Protein AF-A0A5C9E2X2-F1 (afdb_monomer)

Nearest PDB structures (foldseek):
  4nq0-assembly1_A  TM=4.519E-01  e=3.423E+00  Saccharomyces cerevisiae S288C
  4v8h-assembly1_AT  TM=3.010E-01  e=4.308E+00  Thermus thermophilus HB8

Radius of gyration: 15.79 Å; Cα contacts (8 Å, |Δi|>4): 83; chains: 1; bounding box: 31×48×41 Å

Mean predicted aligned error: 7.75 Å

Structure (mmCIF, N/CA/C/O backbone):
data_AF-A0A5C9E2X2-F1
#
_entry.id   AF-A0A5C9E2X2-F1
#
loop_
_atom_site.group_PDB
_atom_site.id
_atom_site.type_symbol
_atom_site.label_atom_id
_atom_site.label_alt_id
_atom_site.label_comp_id
_atom_site.label_asym_id
_atom_site.label_entity_id
_atom_site.label_seq_id
_atom_site.pdbx_PDB_ins_code
_atom_site.Cartn_x
_atom_site.Cartn_y
_atom_site.Cartn_z
_atom_site.occupancy
_atom_site.B_iso_or_equiv
_atom_site.auth_seq_id
_atom_site.auth_comp_id
_atom_site.auth_asym_id
_atom_site.auth_atom_id
_atom_site.pdbx_PDB_model_num
ATOM 1 N N . MET A 1 1 ? -20.998 34.282 -25.469 1.00 42.50 1 MET A N 1
ATOM 2 C CA . MET A 1 1 ? -19.747 33.497 -25.519 1.00 42.50 1 MET A CA 1
ATOM 3 C C . MET A 1 1 ? -19.651 32.734 -24.209 1.00 42.50 1 MET A C 1
ATOM 5 O O . MET A 1 1 ? -19.387 33.354 -23.191 1.00 42.50 1 MET A O 1
ATOM 9 N N . ASN A 1 2 ? -19.971 31.437 -24.214 1.00 37.94 2 ASN A N 1
ATOM 10 C CA . ASN A 1 2 ? -19.783 30.580 -23.043 1.00 37.94 2 ASN A CA 1
ATOM 11 C C . ASN A 1 2 ? -18.311 30.179 -22.990 1.00 37.94 2 ASN A C 1
ATOM 13 O O . ASN A 1 2 ? -17.856 29.424 -23.844 1.00 37.94 2 ASN A O 1
ATOM 17 N N . MET A 1 3 ? -17.572 30.696 -22.011 1.00 43.47 3 MET A N 1
ATOM 18 C CA . MET A 1 3 ? -16.306 30.091 -21.619 1.00 43.47 3 MET A CA 1
ATOM 19 C C . MET A 1 3 ? -16.656 28.879 -20.760 1.00 43.47 3 MET A C 1
ATOM 21 O O . MET A 1 3 ? -17.039 29.031 -19.601 1.00 43.47 3 MET A O 1
ATOM 25 N N . SER A 1 4 ? -16.594 27.685 -21.351 1.00 44.75 4 SER A N 1
ATOM 26 C CA . SER A 1 4 ? -16.512 26.453 -20.573 1.00 44.75 4 SER A CA 1
ATOM 27 C C . SER A 1 4 ? -15.285 26.573 -19.677 1.00 44.75 4 SER A C 1
ATOM 29 O O . SER A 1 4 ? -14.157 26.621 -20.162 1.00 44.75 4 SER A O 1
ATOM 31 N N . MET A 1 5 ? -15.514 26.677 -18.369 1.00 49.78 5 MET A N 1
ATOM 32 C CA . MET A 1 5 ? -14.510 26.358 -17.363 1.00 49.78 5 MET A CA 1
ATOM 33 C C . MET A 1 5 ? -14.268 24.854 -17.454 1.00 49.78 5 MET A C 1
ATOM 35 O O . MET A 1 5 ? -14.839 24.074 -16.692 1.00 49.78 5 MET A O 1
ATOM 39 N N . ASP A 1 6 ? -13.463 24.443 -18.430 1.00 43.66 6 ASP A N 1
ATOM 40 C CA . ASP A 1 6 ? -12.817 23.146 -18.370 1.00 43.66 6 ASP A CA 1
ATOM 41 C C . ASP A 1 6 ? -11.956 23.164 -17.113 1.00 43.66 6 ASP A C 1
ATOM 43 O O . ASP A 1 6 ? -10.978 23.901 -16.983 1.00 43.66 6 ASP A O 1
ATOM 47 N N . SER A 1 7 ? -12.435 22.413 -16.126 1.00 46.28 7 SER A N 1
ATOM 48 C CA . SER A 1 7 ? -11.731 22.116 -14.899 1.00 46.28 7 SER A CA 1
ATOM 49 C C . SER A 1 7 ? -10.392 21.505 -15.292 1.00 46.28 7 SER A C 1
ATOM 51 O O . SER A 1 7 ? -10.314 20.325 -15.636 1.00 46.28 7 SER A O 1
ATOM 53 N N . ILE A 1 8 ? -9.338 22.321 -15.255 1.00 46.66 8 ILE A N 1
ATOM 54 C CA . ILE A 1 8 ? -7.962 21.848 -15.163 1.00 46.66 8 ILE A CA 1
ATOM 55 C C . ILE A 1 8 ? -7.900 21.142 -13.812 1.00 46.66 8 ILE A C 1
ATOM 57 O O . ILE A 1 8 ? -7.624 21.741 -12.774 1.00 46.66 8 ILE A O 1
ATOM 61 N N . ARG A 1 9 ? -8.308 19.874 -13.802 1.00 48.84 9 ARG A N 1
ATOM 62 C CA . ARG A 1 9 ? -8.085 18.975 -12.684 1.00 48.84 9 ARG A CA 1
ATOM 63 C C . ARG A 1 9 ? -6.576 18.897 -12.557 1.00 48.84 9 ARG A C 1
ATOM 65 O O . ARG A 1 9 ? -5.899 18.449 -13.472 1.00 48.84 9 ARG A O 1
ATOM 72 N N . ASP A 1 10 ? -6.088 19.446 -11.462 1.00 51.78 10 ASP A N 1
ATOM 73 C CA . ASP A 1 10 ? -4.685 19.665 -11.167 1.00 51.78 10 ASP A CA 1
ATOM 74 C C . ASP A 1 10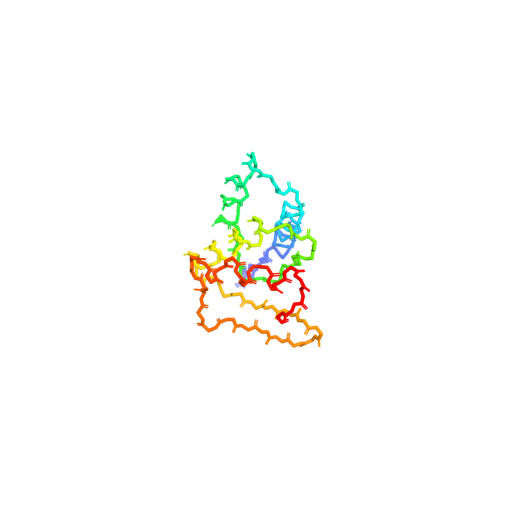 ? -3.938 18.320 -11.081 1.00 51.78 10 ASP A C 1
ATOM 76 O O . ASP A 1 10 ? -3.801 17.730 -10.007 1.00 51.78 10 ASP A O 1
ATOM 80 N N . GLU A 1 11 ? -3.512 17.783 -12.231 1.00 52.50 11 GLU A N 1
ATOM 81 C CA . GLU A 1 11 ? -2.770 16.517 -12.345 1.00 52.50 11 GLU A CA 1
ATOM 82 C C . GLU A 1 11 ? -1.482 16.547 -11.502 1.00 52.50 11 GLU A C 1
ATOM 84 O O . GLU A 1 11 ? -1.052 15.516 -10.979 1.00 52.50 11 GLU A O 1
ATOM 89 N N . SER A 1 12 ? -0.932 17.749 -11.279 1.00 59.81 12 SER A N 1
ATOM 90 C CA . SER A 1 12 ? 0.204 18.019 -10.393 1.00 59.81 12 SER A CA 1
ATOM 91 C C . SER A 1 12 ? -0.063 17.559 -8.955 1.00 59.81 12 SER A C 1
ATOM 93 O O . SER A 1 12 ? 0.718 16.792 -8.390 1.00 59.81 12 SER A O 1
ATOM 95 N N . SER A 1 13 ? -1.211 17.941 -8.383 1.00 66.44 13 SER A N 1
ATOM 96 C CA . SER A 1 13 ? -1.565 17.641 -6.984 1.00 66.44 13 SER A CA 1
ATOM 97 C C . SER A 1 13 ? -1.736 16.140 -6.709 1.00 66.44 13 SER A C 1
ATOM 99 O O . SER A 1 13 ? -1.393 15.636 -5.634 1.00 66.44 13 SER A O 1
ATOM 101 N N . THR A 1 14 ? -2.226 15.395 -7.703 1.00 79.69 14 THR A N 1
ATOM 102 C CA . THR A 1 14 ? -2.417 13.943 -7.596 1.00 79.69 14 THR A CA 1
ATOM 103 C C . THR A 1 14 ? -1.075 13.218 -7.676 1.00 79.69 14 THR A C 1
ATOM 105 O O . THR A 1 14 ? -0.816 12.323 -6.871 1.00 79.69 14 THR A O 1
ATOM 108 N N . GLY A 1 15 ? -0.185 13.637 -8.583 1.00 83.62 15 GLY A N 1
ATOM 109 C CA . GLY A 1 15 ? 1.162 13.073 -8.699 1.00 83.62 15 GLY A CA 1
ATOM 110 C C . GLY A 1 15 ? 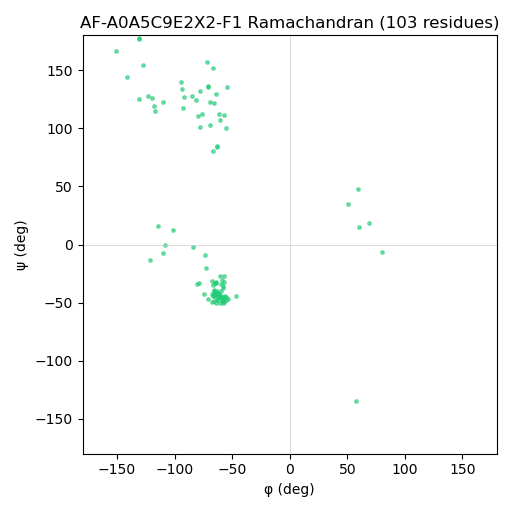2.022 13.298 -7.451 1.00 83.62 15 GLY A C 1
ATOM 111 O O . GLY A 1 15 ? 2.723 12.386 -7.013 1.00 83.62 15 GLY A O 1
ATOM 112 N N . GLU A 1 16 ? 1.944 14.479 -6.835 1.00 89.94 16 GLU A N 1
ATOM 113 C CA . GLU A 1 16 ? 2.629 14.765 -5.565 1.00 89.94 16 GLU A CA 1
ATOM 114 C C . GLU A 1 16 ? 2.089 13.915 -4.412 1.00 89.94 16 GLU A C 1
ATOM 116 O O . GLU A 1 16 ? 2.864 13.373 -3.621 1.00 89.94 16 GLU A O 1
ATOM 121 N N . THR A 1 17 ? 0.768 13.737 -4.356 1.00 91.75 17 THR A N 1
ATOM 122 C CA . THR A 1 17 ? 0.117 12.880 -3.359 1.00 91.75 17 THR A CA 1
ATOM 123 C C . THR A 1 17 ? 0.576 11.427 -3.488 1.00 91.75 17 THR A C 1
ATOM 125 O O . THR A 1 17 ? 0.931 10.813 -2.484 1.00 91.75 17 THR A O 1
ATOM 128 N N . ILE A 1 18 ? 0.638 10.885 -4.709 1.00 91.62 18 ILE A N 1
ATOM 129 C CA . ILE A 1 18 ? 1.116 9.515 -4.963 1.00 91.62 18 ILE A CA 1
ATOM 130 C C . IL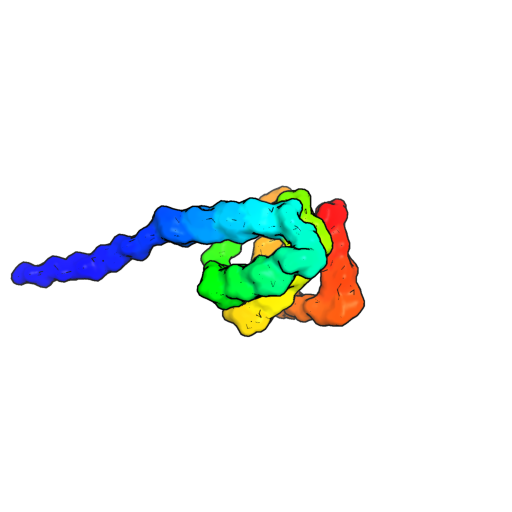E A 1 18 ? 2.567 9.360 -4.501 1.00 91.62 18 ILE A C 1
ATOM 132 O O . ILE A 1 18 ? 2.857 8.473 -3.702 1.00 91.62 18 ILE A O 1
ATOM 136 N N . LYS A 1 19 ? 3.461 10.274 -4.904 1.00 92.56 19 LYS A N 1
ATOM 137 C CA . LYS A 1 19 ? 4.871 10.258 -4.473 1.00 92.56 19 LYS A CA 1
ATOM 138 C C . LYS A 1 19 ? 5.016 10.331 -2.954 1.00 92.56 19 LYS A C 1
ATOM 140 O O . LYS A 1 19 ? 5.919 9.723 -2.379 1.00 92.56 19 LYS A O 1
ATOM 145 N N . MET A 1 20 ? 4.138 11.079 -2.287 1.00 94.00 20 MET A N 1
ATOM 146 C CA . MET A 1 20 ? 4.113 11.147 -0.830 1.00 94.00 20 MET A CA 1
ATOM 147 C C . MET A 1 20 ? 3.708 9.806 -0.213 1.00 94.00 20 MET A C 1
ATOM 149 O O . MET A 1 20 ? 4.381 9.354 0.711 1.00 94.00 20 MET A O 1
ATOM 153 N N . ILE A 1 21 ? 2.674 9.146 -0.745 1.00 94.62 21 ILE A N 1
ATOM 154 C CA . ILE A 1 21 ? 2.262 7.801 -0.315 1.00 94.62 21 ILE A CA 1
ATOM 155 C C . ILE A 1 21 ? 3.419 6.806 -0.487 1.00 94.62 21 ILE A C 1
ATOM 157 O O . ILE A 1 21 ? 3.766 6.116 0.471 1.00 94.62 21 ILE A O 1
ATOM 161 N N . GLU A 1 22 ? 4.047 6.778 -1.666 1.00 95.06 22 GLU A N 1
ATOM 162 C CA . GLU A 1 22 ? 5.216 5.942 -1.996 1.00 95.06 22 GLU A CA 1
ATOM 163 C C . GLU A 1 22 ? 6.359 6.132 -1.003 1.00 95.06 22 GLU A C 1
ATOM 165 O O . GLU A 1 22 ? 6.921 5.160 -0.493 1.00 95.06 22 GLU A O 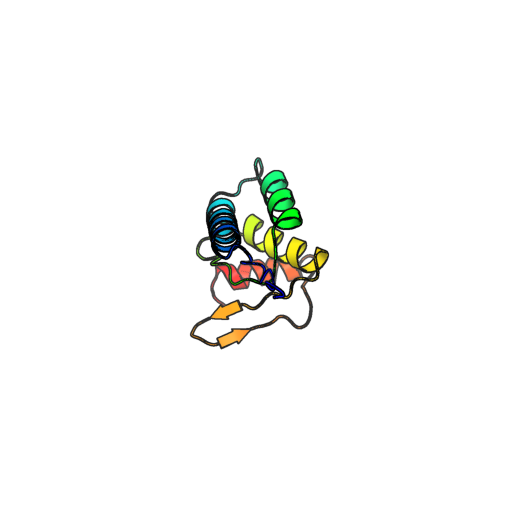1
ATOM 170 N N . ARG A 1 23 ? 6.678 7.389 -0.685 1.00 95.06 23 ARG A N 1
ATOM 171 C CA . ARG A 1 23 ? 7.736 7.733 0.265 1.00 95.06 23 ARG A CA 1
ATOM 172 C C . ARG A 1 23 ? 7.387 7.322 1.691 1.00 95.06 23 ARG A C 1
ATOM 174 O O . ARG A 1 23 ? 8.217 6.703 2.348 1.00 95.06 23 ARG A O 1
ATOM 181 N N . MET A 1 24 ? 6.190 7.669 2.169 1.00 95.19 24 MET A N 1
ATOM 182 C CA . MET A 1 24 ? 5.754 7.339 3.530 1.00 95.19 24 MET A CA 1
ATOM 183 C C . MET A 1 24 ? 5.741 5.830 3.746 1.00 95.19 24 MET A C 1
ATOM 185 O O . MET A 1 24 ? 6.247 5.359 4.761 1.00 95.19 24 MET A O 1
ATOM 189 N N . GLY A 1 25 ? 5.222 5.076 2.772 1.00 95.31 25 GLY A N 1
ATOM 190 C CA . GLY A 1 25 ? 5.120 3.625 2.851 1.00 95.31 25 GLY A CA 1
ATOM 191 C C . GLY A 1 25 ? 6.465 2.933 3.076 1.00 95.31 25 GLY A C 1
ATOM 192 O O . GLY A 1 25 ? 6.508 1.953 3.812 1.00 95.31 25 GLY A O 1
ATOM 193 N N . ARG A 1 26 ? 7.580 3.470 2.562 1.00 95.00 26 ARG A N 1
ATOM 194 C CA . ARG A 1 26 ? 8.934 2.912 2.772 1.00 95.00 26 ARG A CA 1
ATOM 195 C C . ARG A 1 26 ? 9.483 3.117 4.189 1.00 95.00 26 ARG A C 1
ATOM 197 O O . ARG A 1 26 ? 10.401 2.410 4.587 1.00 95.00 26 ARG A O 1
ATOM 204 N N . THR A 1 27 ? 8.951 4.069 4.955 1.00 93.19 27 THR A N 1
ATOM 205 C CA . THR A 1 27 ? 9.506 4.482 6.260 1.00 93.19 27 THR A CA 1
ATOM 206 C C . THR A 1 27 ? 8.591 4.166 7.444 1.00 93.19 27 THR A C 1
ATOM 208 O O . THR A 1 27 ? 8.740 4.753 8.519 1.00 93.19 27 THR A O 1
ATOM 211 N N . ILE A 1 28 ? 7.598 3.292 7.260 1.00 93.44 28 ILE A N 1
ATOM 212 C CA . ILE A 1 28 ? 6.618 3.003 8.311 1.00 93.44 28 ILE A CA 1
ATOM 213 C C . ILE A 1 28 ? 7.228 2.195 9.453 1.00 93.44 28 ILE A C 1
ATOM 215 O O . ILE A 1 28 ? 7.930 1.204 9.253 1.00 93.44 28 ILE A O 1
ATOM 219 N N . SER A 1 29 ? 6.883 2.616 10.664 1.00 89.00 29 SER A N 1
ATOM 220 C CA . SER A 1 29 ? 7.164 1.980 11.944 1.00 89.00 29 SER A CA 1
ATOM 221 C C . SER A 1 29 ? 5.874 1.905 12.772 1.00 89.00 29 SER A C 1
ATOM 223 O O . SER A 1 29 ? 4.821 2.396 12.366 1.00 89.00 29 SER A O 1
ATOM 225 N N . ALA A 1 30 ? 5.937 1.306 13.963 1.00 87.69 30 ALA A N 1
ATOM 226 C CA . ALA A 1 30 ? 4.788 1.271 14.870 1.00 87.69 30 ALA A CA 1
ATOM 227 C C . ALA A 1 30 ? 4.311 2.674 15.305 1.00 87.69 30 ALA A C 1
ATOM 229 O O . ALA A 1 30 ? 3.135 2.850 15.609 1.00 87.69 30 ALA A O 1
ATOM 230 N N . GLU A 1 31 ? 5.204 3.667 15.317 1.00 90.62 31 GLU A N 1
ATOM 231 C CA . GLU A 1 31 ? 4.930 5.019 15.822 1.00 90.62 31 GLU A CA 1
ATOM 232 C C . GLU A 1 31 ? 4.156 5.882 14.818 1.00 90.62 31 GLU A C 1
ATOM 234 O O . GLU A 1 31 ? 3.336 6.702 15.220 1.00 90.62 31 GLU A O 1
ATOM 239 N N . ASN A 1 32 ? 4.379 5.685 13.513 1.00 92.06 32 ASN A N 1
ATOM 240 C CA . ASN A 1 32 ? 3.781 6.504 12.449 1.00 92.06 32 ASN A CA 1
ATOM 241 C C . ASN A 1 32 ? 2.694 5.771 11.636 1.00 92.06 32 ASN A C 1
ATO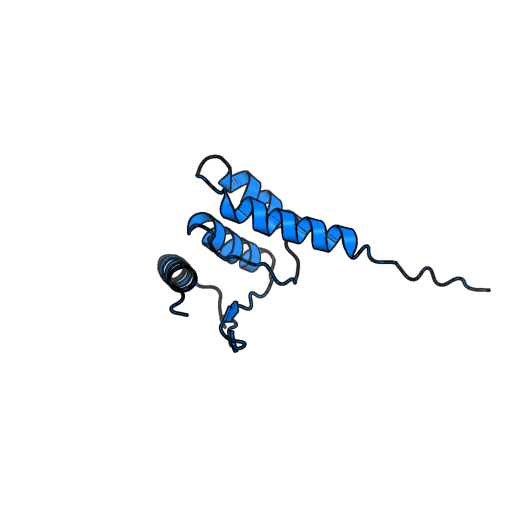M 243 O O . ASN A 1 32 ? 2.079 6.363 10.746 1.00 92.06 32 ASN A O 1
ATOM 247 N N . LEU A 1 33 ? 2.415 4.502 11.957 1.00 92.31 33 LEU A N 1
ATOM 248 C CA . LEU A 1 33 ? 1.435 3.674 11.251 1.00 92.31 33 LEU A CA 1
ATOM 249 C C . LEU A 1 33 ? 0.046 4.331 11.192 1.00 92.31 33 LEU A C 1
ATOM 251 O O . LEU A 1 33 ? -0.571 4.383 10.131 1.00 92.31 33 LEU A O 1
ATOM 255 N N . GLY A 1 34 ? -0.431 4.878 12.314 1.00 94.38 34 GLY A N 1
ATOM 256 C CA . GLY A 1 34 ? -1.751 5.513 12.383 1.00 94.38 34 GLY A CA 1
ATOM 257 C C . GLY A 1 34 ? -1.861 6.793 11.545 1.00 94.38 34 GLY A C 1
ATOM 258 O O . GLY A 1 34 ? -2.909 7.060 10.949 1.00 94.38 34 GLY A O 1
ATOM 259 N N . GLU A 1 35 ? -0.778 7.570 11.447 1.00 94.56 35 GLU A N 1
ATOM 260 C CA . GLU A 1 35 ? -0.723 8.747 10.572 1.00 94.56 35 GLU A CA 1
ATOM 261 C C . GLU A 1 35 ? -0.769 8.336 9.103 1.00 94.56 35 GLU A C 1
ATOM 263 O O . GLU A 1 35 ? -1.514 8.923 8.317 1.00 94.56 35 GLU A O 1
ATOM 268 N N . PHE A 1 36 ? -0.033 7.286 8.743 1.00 95.56 36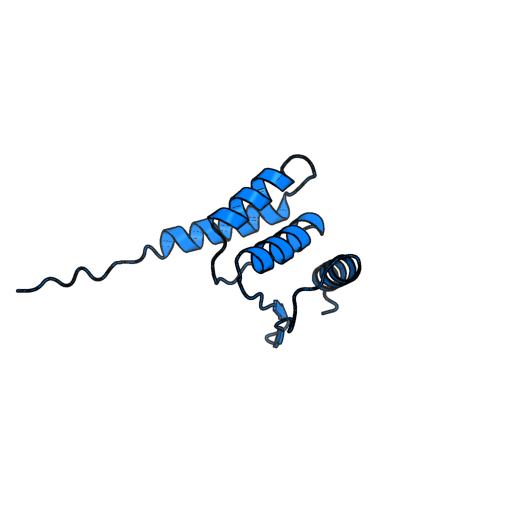 PHE A N 1
ATOM 269 C CA . PHE A 1 36 ? -0.037 6.742 7.393 1.00 95.56 36 PHE A CA 1
ATOM 270 C C . PHE A 1 36 ? -1.407 6.194 6.984 1.00 95.56 36 PHE A C 1
ATOM 272 O O . PHE A 1 36 ? -1.912 6.553 5.921 1.00 95.56 36 PHE A O 1
ATOM 279 N N . GLU A 1 37 ? -2.062 5.400 7.833 1.00 96.19 37 GLU A N 1
ATOM 280 C CA . GLU A 1 37 ? -3.425 4.913 7.578 1.00 96.19 37 GLU A CA 1
ATOM 281 C C . GLU A 1 37 ? -4.427 6.066 7.419 1.00 96.19 37 GLU A C 1
ATOM 283 O O . GLU A 1 37 ? -5.293 6.036 6.537 1.00 96.19 37 GLU A O 1
ATOM 288 N N . SER A 1 38 ? -4.294 7.111 8.241 1.00 95.56 38 SER A N 1
ATOM 289 C CA . SER A 1 38 ? -5.122 8.318 8.150 1.00 95.56 38 SER A CA 1
ATOM 290 C C . SER A 1 38 ? -4.874 9.079 6.849 1.00 95.56 38 SER A C 1
ATOM 292 O O . SER A 1 38 ? -5.822 9.579 6.237 1.00 95.56 38 SER A O 1
ATOM 294 N N . PHE A 1 39 ? -3.617 9.159 6.410 1.00 95.38 39 PHE A N 1
ATOM 295 C CA . PHE A 1 39 ? -3.233 9.794 5.155 1.00 95.38 39 PHE A CA 1
ATOM 296 C C . PHE A 1 39 ? -3.792 9.024 3.955 1.00 95.38 39 PHE A C 1
ATOM 298 O O . PHE A 1 39 ? -4.477 9.612 3.118 1.00 95.38 39 PHE A O 1
ATOM 305 N N . LEU A 1 40 ? -3.609 7.700 3.920 1.00 94.56 40 LEU A N 1
ATOM 306 C CA . LEU A 1 40 ? -4.210 6.832 2.907 1.00 94.56 40 LEU A CA 1
ATOM 307 C C . LEU A 1 40 ? -5.731 7.010 2.864 1.00 94.56 40 LEU A C 1
ATOM 309 O O . LEU A 1 40 ? -6.289 7.234 1.801 1.00 94.56 40 LEU A O 1
ATOM 313 N N . THR A 1 41 ? -6.416 6.986 4.007 1.00 94.06 41 THR A N 1
ATOM 314 C CA . THR A 1 41 ? -7.887 7.094 4.045 1.00 94.06 41 THR A CA 1
ATOM 315 C C . THR A 1 41 ? -8.396 8.403 3.429 1.00 94.06 41 THR A C 1
ATOM 317 O O . THR A 1 41 ? -9.458 8.423 2.810 1.00 94.06 41 THR A O 1
ATOM 320 N N . LYS A 1 42 ? -7.645 9.499 3.583 1.00 93.50 42 LYS A N 1
ATOM 321 C CA . LYS A 1 42 ? -8.007 10.822 3.051 1.00 93.50 42 LYS A CA 1
ATOM 322 C C . LYS A 1 42 ? -7.682 10.990 1.569 1.00 93.50 42 LYS A C 1
ATOM 324 O O . LYS A 1 42 ? -8.385 11.726 0.881 1.00 93.50 42 LYS A O 1
ATOM 329 N N . HIS A 1 43 ? -6.604 10.364 1.105 1.00 91.69 43 HIS A N 1
ATOM 330 C CA . HIS A 1 43 ? -5.973 10.715 -0.168 1.00 91.69 43 HIS A CA 1
ATOM 331 C C . HIS A 1 43 ? -5.905 9.569 -1.180 1.00 91.69 43 HIS A C 1
ATOM 333 O O . HIS A 1 43 ? -5.632 9.808 -2.358 1.00 91.69 43 HIS A O 1
ATOM 339 N N . LEU A 1 44 ? -6.154 8.330 -0.755 1.00 89.25 44 LEU A N 1
ATOM 340 C CA . LEU A 1 44 ? -6.102 7.177 -1.636 1.00 89.25 44 LEU A CA 1
ATOM 341 C C . LEU A 1 44 ? -7.213 7.268 -2.683 1.00 89.25 44 LEU A C 1
ATOM 343 O O . LEU A 1 44 ? -8.404 7.317 -2.380 1.00 89.25 44 LEU A O 1
ATOM 347 N N . SER A 1 45 ? -6.793 7.257 -3.938 1.00 84.56 45 SER A N 1
ATOM 348 C CA . SER A 1 45 ? -7.655 7.285 -5.111 1.00 84.56 45 SER A CA 1
ATOM 349 C C . SER A 1 45 ? -7.223 6.188 -6.086 1.00 84.56 45 SER A C 1
ATOM 351 O O . SER A 1 45 ? -6.259 5.464 -5.836 1.00 84.56 45 SER A O 1
ATOM 353 N N . THR A 1 46 ? -7.949 6.016 -7.193 1.00 82.25 46 THR A N 1
ATOM 354 C CA . THR A 1 46 ? -7.557 5.037 -8.221 1.00 82.25 46 THR A CA 1
ATOM 355 C C . THR A 1 46 ? -6.281 5.513 -8.917 1.00 82.25 46 THR A C 1
ATOM 357 O O . THR A 1 46 ? -6.332 6.407 -9.757 1.00 82.25 46 THR A O 1
ATOM 360 N N . CYS A 1 47 ? -5.143 4.922 -8.554 1.00 84.81 47 CYS A N 1
ATOM 361 C CA . CYS A 1 47 ? -3.817 5.252 -9.074 1.00 84.81 47 CYS A CA 1
ATOM 362 C C . CYS A 1 47 ? -2.888 4.027 -9.046 1.00 84.81 47 CYS A C 1
ATOM 364 O O . CYS A 1 47 ? -3.201 3.012 -8.420 1.00 84.81 47 CYS A O 1
ATOM 366 N N . THR A 1 48 ? -1.753 4.126 -9.739 1.00 86.31 48 THR A N 1
ATOM 367 C CA . THR A 1 48 ? -0.645 3.169 -9.607 1.00 86.31 48 THR A CA 1
ATOM 368 C C . THR A 1 48 ? 0.299 3.698 -8.535 1.00 86.31 48 THR A C 1
ATOM 370 O O . THR A 1 48 ? 0.709 4.852 -8.622 1.00 86.31 48 THR A O 1
ATOM 373 N N . ILE A 1 49 ? 0.616 2.869 -7.543 1.00 89.81 49 ILE A N 1
ATOM 374 C CA . ILE A 1 49 ? 1.546 3.184 -6.453 1.00 89.81 49 ILE A CA 1
ATOM 375 C C . ILE A 1 49 ? 2.677 2.166 -6.526 1.00 89.81 49 ILE A C 1
ATOM 377 O O . ILE A 1 49 ? 2.410 0.960 -6.518 1.00 89.81 49 ILE A O 1
ATOM 381 N N . ASP A 1 50 ? 3.919 2.634 -6.583 1.00 89.81 50 ASP A N 1
ATOM 382 C CA . ASP A 1 50 ? 5.081 1.768 -6.417 1.00 89.81 50 ASP A CA 1
ATOM 383 C C . ASP A 1 50 ? 5.274 1.404 -4.937 1.00 89.81 50 ASP A C 1
ATOM 385 O O . ASP A 1 50 ? 5.609 2.241 -4.094 1.00 89.81 50 ASP A O 1
ATOM 389 N N . ILE A 1 51 ? 5.062 0.126 -4.631 1.00 91.00 51 ILE A N 1
ATOM 390 C CA . ILE A 1 51 ? 5.228 -0.444 -3.289 1.00 91.00 51 ILE A CA 1
ATOM 391 C C . ILE A 1 51 ? 6.548 -1.208 -3.127 1.00 91.00 51 ILE A C 1
ATOM 393 O O . ILE A 1 51 ? 6.712 -1.949 -2.158 1.00 91.00 51 ILE A O 1
ATOM 397 N N . SER A 1 52 ? 7.483 -1.065 -4.069 1.00 87.94 52 SER A N 1
ATOM 398 C CA . SER A 1 52 ? 8.804 -1.690 -3.972 1.00 87.94 52 SER A CA 1
ATOM 399 C C . SER A 1 52 ? 9.481 -1.298 -2.658 1.00 87.94 52 SER A C 1
ATOM 401 O O . SER A 1 52 ? 9.438 -0.137 -2.243 1.00 87.94 52 SER A O 1
ATOM 403 N N 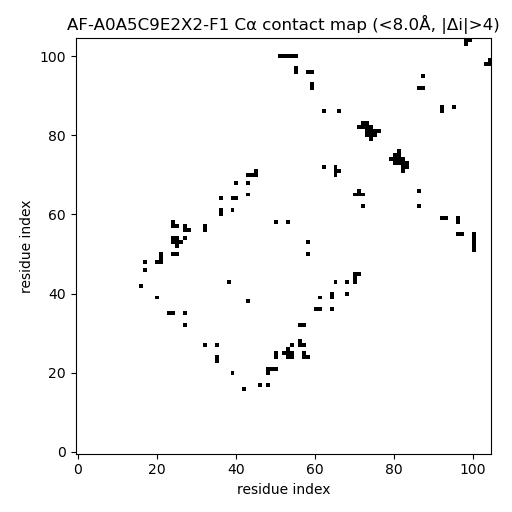. ASP A 1 53 ? 10.088 -2.277 -1.990 1.00 90.31 53 ASP A N 1
ATOM 404 C CA . ASP A 1 53 ? 10.770 -2.123 -0.695 1.00 90.31 53 ASP A CA 1
ATOM 405 C C . ASP A 1 53 ? 9.878 -1.630 0.457 1.00 90.31 53 ASP A C 1
ATOM 407 O O . ASP A 1 53 ? 10.378 -1.191 1.496 1.00 90.31 53 ASP A O 1
ATOM 411 N N . TRP A 1 54 ? 8.552 -1.678 0.310 1.00 93.94 54 TRP A N 1
ATOM 412 C CA . TRP A 1 54 ? 7.664 -1.395 1.428 1.00 93.94 54 TRP A CA 1
ATOM 413 C C . TRP A 1 54 ? 7.714 -2.534 2.457 1.00 93.94 54 TRP A C 1
ATOM 415 O O . TRP A 1 54 ? 7.609 -3.707 2.092 1.00 93.94 54 TRP A O 1
ATOM 425 N N . PRO A 1 55 ? 7.798 -2.222 3.761 1.00 93.69 55 PRO A N 1
ATOM 426 C CA . PRO A 1 55 ? 7.696 -3.228 4.800 1.00 93.69 55 PRO A CA 1
ATOM 427 C C . PRO A 1 55 ? 6.252 -3.749 4.916 1.00 93.69 55 PRO A C 1
ATOM 429 O O . PRO A 1 55 ? 5.278 -3.064 4.585 1.00 93.69 55 PRO A O 1
ATOM 432 N N . SER A 1 56 ? 6.110 -4.962 5.459 1.00 92.81 56 SER A N 1
ATOM 433 C CA . SER A 1 56 ? 4.821 -5.655 5.649 1.00 92.81 56 SER A CA 1
ATOM 434 C C . SER A 1 56 ? 3.708 -4.794 6.270 1.00 92.81 56 SER A C 1
ATOM 436 O O . SER A 1 56 ? 2.605 -4.773 5.711 1.00 92.81 56 SER A O 1
ATOM 438 N N . PRO A 1 57 ? 3.953 -3.993 7.330 1.00 94.19 57 PRO A N 1
ATOM 439 C CA . PRO A 1 57 ? 2.925 -3.117 7.895 1.00 94.19 57 PRO A CA 1
ATOM 440 C C . PRO A 1 57 ? 2.339 -2.108 6.894 1.00 94.19 57 PRO A C 1
ATOM 442 O O . PRO A 1 57 ? 1.129 -1.869 6.903 1.00 94.19 57 PRO A O 1
ATOM 445 N N . SER A 1 58 ? 3.158 -1.551 5.999 1.00 94.88 58 SER A N 1
ATOM 446 C CA . SER A 1 58 ? 2.720 -0.569 4.999 1.00 94.88 58 SER A CA 1
ATOM 447 C C . SER A 1 58 ? 1.854 -1.207 3.927 1.00 94.88 58 SER A C 1
ATOM 449 O O . SER A 1 58 ? 0.775 -0.701 3.616 1.00 94.88 58 SER A O 1
ATOM 451 N N . VAL A 1 59 ? 2.301 -2.348 3.390 1.00 93.62 59 VAL A N 1
ATOM 452 C CA . VAL A 1 59 ? 1.553 -3.102 2.374 1.00 93.62 59 VAL A CA 1
ATOM 453 C C . VAL A 1 59 ? 0.210 -3.538 2.955 1.00 93.62 59 VAL A C 1
ATOM 455 O O . VAL A 1 59 ? -0.835 -3.319 2.344 1.00 93.62 59 VAL A O 1
ATOM 458 N N . LYS A 1 60 ? 0.205 -4.061 4.185 1.00 93.12 60 LYS A N 1
ATOM 459 C CA . LYS A 1 60 ? -1.020 -4.443 4.896 1.00 93.12 60 LYS A CA 1
ATOM 460 C C . LYS A 1 60 ? -1.984 -3.266 5.064 1.00 93.12 60 LYS A C 1
ATOM 462 O O . LYS A 1 60 ? -3.175 -3.416 4.786 1.00 93.12 60 LYS A O 1
ATOM 467 N N . SER A 1 61 ? -1.479 -2.100 5.465 1.00 94.12 61 SER A N 1
ATOM 468 C CA . SER A 1 61 ? -2.276 -0.875 5.619 1.00 94.12 61 SER A CA 1
ATOM 469 C C . SER A 1 61 ? -2.900 -0.434 4.299 1.00 94.12 61 SER A C 1
ATOM 471 O O . SER A 1 61 ? -4.101 -0.166 4.243 1.00 94.12 61 SER A O 1
ATOM 473 N N . LEU A 1 62 ? -2.122 -0.437 3.212 1.00 92.81 62 LEU A N 1
ATOM 474 C CA . LEU A 1 62 ? -2.613 -0.108 1.876 1.00 92.81 62 LEU A CA 1
ATOM 475 C C . LEU A 1 62 ? -3.740 -1.046 1.441 1.00 92.81 62 LEU A C 1
ATOM 477 O O . LEU A 1 62 ? -4.786 -0.566 1.003 1.00 92.81 62 LEU A O 1
ATOM 481 N N .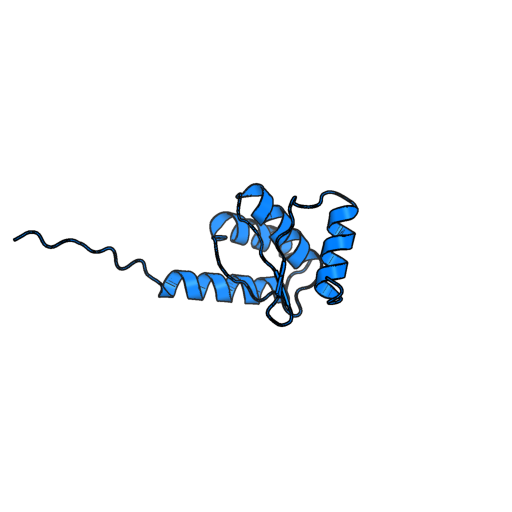 LEU A 1 63 ? -3.566 -2.363 1.594 1.00 90.75 63 LEU A N 1
ATOM 482 C CA . LEU A 1 63 ? -4.595 -3.350 1.253 1.00 90.75 63 LEU A CA 1
ATOM 483 C C . LEU A 1 63 ? -5.886 -3.105 2.051 1.00 90.75 63 LEU A C 1
ATOM 485 O O . LEU A 1 63 ? -6.976 -3.032 1.479 1.00 90.75 63 LEU A O 1
ATOM 489 N N . LEU A 1 64 ? -5.770 -2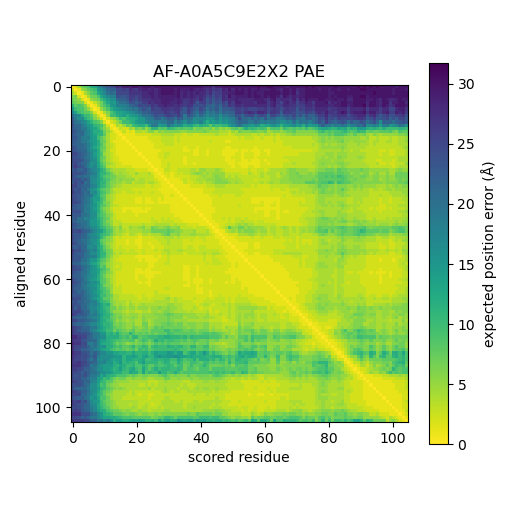.930 3.370 1.00 90.69 64 LEU A N 1
ATOM 490 C CA . LEU A 1 64 ? -6.915 -2.713 4.256 1.00 90.69 64 LEU A CA 1
ATOM 491 C C . LEU A 1 64 ? -7.660 -1.415 3.941 1.00 90.69 64 LEU A C 1
ATOM 493 O O . LEU A 1 64 ? -8.890 -1.427 3.850 1.00 90.69 64 LEU A O 1
ATOM 497 N N . VAL A 1 65 ? -6.940 -0.303 3.780 1.00 91.56 65 VAL A N 1
ATOM 498 C CA . VAL A 1 65 ? -7.543 1.000 3.472 1.00 91.56 65 VAL A CA 1
ATOM 499 C C . VAL A 1 65 ? -8.181 0.978 2.089 1.00 91.56 65 VAL A C 1
ATOM 501 O O . VAL A 1 65 ? -9.322 1.408 1.956 1.00 91.56 65 VAL A O 1
ATOM 504 N N . SER A 1 66 ? -7.526 0.386 1.087 1.00 89.44 66 SER A N 1
ATOM 505 C CA . SER A 1 66 ? -8.115 0.237 -0.250 1.00 89.44 66 SER A CA 1
ATOM 506 C C . SER A 1 66 ? -9.449 -0.503 -0.194 1.00 89.44 66 SER A C 1
ATOM 508 O O . SER A 1 66 ? -10.434 -0.050 -0.772 1.00 89.44 66 SER A O 1
ATOM 510 N N . GLY A 1 67 ? -9.523 -1.590 0.582 1.00 86.94 67 GLY A N 1
ATOM 511 C CA . GLY A 1 67 ? -10.768 -2.323 0.794 1.00 86.94 67 GLY A CA 1
ATOM 512 C C . GLY A 1 67 ? -11.864 -1.515 1.479 1.00 86.94 67 GLY A C 1
ATOM 513 O O . GLY A 1 67 ? -13.016 -1.575 1.055 1.00 86.94 67 GLY A O 1
ATOM 514 N N . LYS A 1 68 ? -11.515 -0.732 2.506 1.00 87.56 68 LYS A N 1
ATOM 515 C CA . LYS A 1 68 ? -12.458 0.156 3.210 1.00 87.56 68 LYS A CA 1
ATOM 516 C C . LYS A 1 68 ? -12.973 1.280 2.307 1.00 87.56 68 LYS A C 1
ATOM 518 O O . LYS A 1 68 ? -14.154 1.605 2.360 1.00 87.56 68 LYS A O 1
ATOM 523 N N . CYS A 1 69 ? -12.102 1.844 1.474 1.00 85.50 69 CYS A N 1
ATOM 524 C CA . CYS A 1 69 ? -12.414 2.944 0.562 1.00 85.50 69 CYS A CA 1
ATOM 525 C C . CYS A 1 69 ? -13.036 2.477 -0.768 1.00 85.50 69 CYS A C 1
ATOM 527 O O . CYS A 1 69 ? -13.360 3.310 -1.610 1.00 85.50 69 CYS A O 1
ATOM 529 N N . GLY A 1 70 ? -13.189 1.166 -0.991 1.00 84.25 70 GLY A N 1
ATOM 530 C CA . GLY A 1 70 ? -13.697 0.618 -2.255 1.00 84.25 70 GLY A CA 1
ATOM 531 C C . GLY A 1 70 ? -12.740 0.794 -3.441 1.00 84.25 70 GLY A C 1
ATOM 532 O O . GLY A 1 70 ? -13.159 0.693 -4.595 1.00 84.25 70 GLY A O 1
ATOM 533 N N . VAL A 1 71 ? -11.458 1.050 -3.175 1.00 86.12 71 VAL A N 1
ATOM 534 C CA . VAL A 1 71 ? -10.412 1.182 -4.191 1.00 86.12 71 VAL A CA 1
ATOM 535 C C . VAL A 1 71 ? -9.950 -0.212 -4.600 1.00 86.12 71 VAL A C 1
ATOM 537 O O . VAL A 1 71 ? -9.546 -1.029 -3.771 1.00 86.12 71 VAL A O 1
ATOM 540 N N . ARG A 1 72 ? -10.015 -0.502 -5.902 1.00 82.75 72 ARG A N 1
ATOM 541 C CA . ARG A 1 72 ? -9.509 -1.764 -6.448 1.00 82.75 72 ARG A CA 1
ATOM 542 C C . ARG A 1 72 ? -7.993 -1.707 -6.552 1.00 82.75 72 ARG A C 1
ATOM 544 O O . ARG A 1 72 ? -7.452 -0.767 -7.125 1.00 82.75 72 ARG A O 1
ATOM 551 N N . ILE A 1 73 ? -7.335 -2.753 -6.069 1.00 82.94 73 ILE A N 1
ATOM 552 C CA . ILE A 1 73 ? -5.890 -2.922 -6.209 1.00 82.94 73 ILE A CA 1
ATOM 553 C C . ILE A 1 73 ? -5.606 -3.763 -7.448 1.00 82.94 73 ILE A C 1
ATOM 555 O O . ILE A 1 73 ? -6.239 -4.796 -7.667 1.00 82.94 73 ILE A O 1
ATOM 559 N N . GLN A 1 74 ? -4.650 -3.311 -8.252 1.00 84.81 74 GLN A N 1
ATOM 560 C CA . GLN A 1 74 ? -4.047 -4.084 -9.330 1.00 84.81 74 GLN A CA 1
ATOM 561 C C . GLN A 1 74 ? -2.547 -4.122 -9.077 1.00 84.81 74 GLN A C 1
ATOM 563 O O . GLN A 1 74 ? -1.928 -3.079 -8.888 1.00 84.81 74 GLN A O 1
ATOM 568 N N . MET A 1 75 ? -1.973 -5.315 -9.074 1.00 82.25 75 MET A N 1
ATOM 569 C CA . MET A 1 75 ? -0.530 -5.511 -9.018 1.00 82.25 75 MET A CA 1
ATOM 570 C C . MET A 1 75 ? -0.013 -5.667 -10.442 1.00 82.25 75 MET A C 1
ATOM 572 O O . MET A 1 75 ? -0.669 -6.304 -11.267 1.00 82.25 75 MET A O 1
ATOM 576 N N . ILE A 1 76 ? 1.141 -5.073 -10.737 1.00 81.06 76 ILE A N 1
ATOM 577 C CA . ILE A 1 76 ? 1.807 -5.206 -12.031 1.00 81.06 76 ILE A CA 1
ATOM 578 C C . ILE A 1 76 ? 3.145 -5.887 -11.784 1.00 81.06 76 ILE A C 1
ATOM 580 O O . ILE A 1 76 ? 4.011 -5.312 -11.131 1.00 81.06 76 ILE A O 1
ATOM 584 N N . ARG A 1 77 ? 3.311 -7.095 -12.317 1.00 76.75 77 ARG A N 1
ATOM 585 C CA . ARG A 1 77 ? 4.558 -7.856 -12.243 1.00 76.75 77 ARG A CA 1
ATOM 586 C C . ARG A 1 77 ? 4.918 -8.370 -13.623 1.00 76.75 77 ARG A C 1
ATOM 588 O O . ARG A 1 77 ? 4.087 -9.006 -14.259 1.00 76.75 77 ARG A O 1
ATOM 595 N N . ASP A 1 78 ? 6.125 -8.069 -14.098 1.00 83.00 78 ASP A N 1
ATOM 596 C CA . ASP A 1 78 ? 6.608 -8.505 -15.419 1.00 83.00 78 ASP A CA 1
ATOM 597 C C . ASP A 1 78 ? 5.610 -8.194 -16.560 1.00 83.00 78 ASP A C 1
ATOM 599 O O . ASP A 1 78 ? 5.432 -8.957 -17.505 1.00 83.00 78 ASP A O 1
ATOM 603 N N . GLY A 1 79 ? 4.895 -7.066 -16.446 1.00 80.19 79 GLY A N 1
ATOM 604 C CA . GLY A 1 79 ? 3.842 -6.647 -17.381 1.00 80.19 79 GLY A CA 1
ATOM 605 C C . GLY A 1 79 ? 2.474 -7.324 -17.192 1.00 80.19 79 GLY A C 1
ATOM 606 O O . GLY A 1 79 ? 1.497 -6.901 -17.813 1.00 80.19 79 GLY A O 1
ATOM 607 N N . ILE A 1 80 ? 2.361 -8.319 -16.312 1.00 78.56 80 ILE A N 1
ATOM 608 C CA . ILE A 1 80 ? 1.116 -9.017 -15.977 1.00 78.56 80 ILE A CA 1
ATOM 609 C C . ILE A 1 80 ? 0.363 -8.232 -14.903 1.00 78.56 80 ILE A C 1
ATOM 611 O O . ILE A 1 80 ? 0.909 -7.896 -13.853 1.00 78.56 80 ILE A O 1
ATOM 615 N N . ARG A 1 81 ? -0.918 -7.950 -15.167 1.00 81.75 81 ARG A N 1
ATOM 616 C CA . ARG A 1 81 ? -1.824 -7.304 -14.212 1.00 81.75 81 ARG A CA 1
ATOM 617 C C . ARG A 1 81 ? -2.588 -8.355 -13.421 1.00 81.75 81 ARG A C 1
ATOM 619 O O . ARG A 1 81 ? -3.386 -9.095 -13.992 1.00 81.75 81 ARG A O 1
ATOM 626 N N . LEU A 1 82 ? -2.392 -8.375 -12.112 1.00 74.69 82 LEU A N 1
ATOM 627 C CA . LEU A 1 82 ? -3.082 -9.265 -11.186 1.00 74.69 82 LEU A CA 1
ATOM 628 C C . LEU A 1 82 ? -4.042 -8.447 -10.323 1.00 74.69 82 LEU A C 1
ATOM 630 O O . LEU A 1 82 ? -3.634 -7.511 -9.639 1.00 74.69 82 LEU A O 1
ATOM 634 N N . ALA A 1 83 ? -5.327 -8.795 -10.348 1.00 77.25 83 ALA A N 1
ATOM 635 C CA . ALA A 1 83 ? -6.344 -8.171 -9.509 1.00 77.25 83 ALA A CA 1
ATOM 636 C C . ALA A 1 83 ? -6.949 -9.232 -8.578 1.00 77.25 83 ALA A C 1
ATOM 638 O O . ALA A 1 83 ? -7.527 -10.203 -9.076 1.00 77.25 83 ALA A O 1
ATOM 639 N N . PRO A 1 84 ? -6.842 -9.088 -7.246 1.00 67.62 84 PRO A N 1
ATOM 640 C CA . PRO A 1 84 ? -7.502 -10.012 -6.337 1.00 67.62 84 PRO A CA 1
ATOM 641 C C . PRO A 1 84 ? -9.027 -9.918 -6.505 1.00 67.62 84 PRO A C 1
ATOM 643 O O . PRO A 1 84 ? -9.603 -8.831 -6.468 1.00 67.62 84 PRO A O 1
ATOM 646 N N . ILE A 1 85 ? -9.685 -11.072 -6.678 1.00 66.31 85 ILE A N 1
ATOM 647 C CA . ILE A 1 85 ? -11.153 -11.183 -6.822 1.00 66.31 85 ILE A CA 1
ATOM 648 C C . ILE A 1 85 ? -11.858 -10.734 -5.531 1.00 66.31 85 ILE A C 1
ATOM 650 O O . ILE A 1 85 ? -12.940 -10.150 -5.572 1.00 66.31 85 ILE A O 1
ATOM 654 N N . ALA A 1 86 ? -11.220 -10.975 -4.383 1.00 71.25 86 ALA A N 1
ATOM 655 C CA . ALA A 1 86 ? -11.643 -10.503 -3.076 1.00 71.25 86 ALA A CA 1
ATOM 656 C C . ALA A 1 86 ? -10.420 -10.099 -2.248 1.00 71.25 86 ALA A C 1
ATOM 658 O O . ALA A 1 86 ? -9.374 -10.744 -2.318 1.00 71.25 86 ALA A O 1
ATOM 659 N N . LEU A 1 87 ? -10.561 -9.044 -1.444 1.00 74.94 87 LEU A N 1
ATOM 660 C CA . LEU A 1 87 ? -9.519 -8.642 -0.504 1.00 74.94 87 LEU A CA 1
ATOM 661 C C . LEU A 1 87 ? -9.399 -9.678 0.626 1.00 74.94 87 LEU A C 1
ATOM 663 O O . LEU A 1 87 ? -10.397 -9.940 1.311 1.00 74.94 87 LEU A O 1
ATOM 667 N N . PRO A 1 88 ? -8.206 -10.262 0.835 1.00 76.62 88 PRO A N 1
ATOM 668 C CA . PRO A 1 88 ? -8.001 -11.265 1.868 1.00 76.62 88 PRO A CA 1
ATOM 669 C C . PRO A 1 88 ? -8.151 -10.655 3.269 1.00 76.62 88 PRO A C 1
ATOM 671 O O . PRO A 1 88 ? -7.914 -9.466 3.486 1.00 76.62 88 PRO A O 1
ATOM 674 N N . LYS A 1 89 ? -8.566 -11.478 4.240 1.00 79.38 89 LYS A N 1
ATOM 675 C CA . LYS A 1 89 ? -8.772 -11.078 5.642 1.00 79.38 89 LYS A CA 1
ATOM 676 C C . LYS A 1 89 ? -8.008 -11.999 6.591 1.00 79.38 89 LYS A C 1
ATOM 678 O O . LYS A 1 89 ? -7.783 -13.167 6.279 1.00 79.38 89 LYS A O 1
ATOM 683 N N . GLY A 1 90 ? -7.674 -11.482 7.775 1.00 81.88 90 GLY A N 1
ATOM 684 C CA . GLY A 1 90 ? -7.054 -12.269 8.846 1.00 81.88 90 GLY A CA 1
ATOM 685 C C . GLY A 1 90 ? -5.737 -12.926 8.398 1.00 81.88 90 GLY A C 1
ATOM 686 O O . GLY A 1 90 ? -4.958 -12.264 7.719 1.00 81.88 90 GLY A O 1
ATOM 687 N N . PRO A 1 91 ? -5.495 -14.215 8.701 1.00 85.12 91 PRO A N 1
ATOM 688 C CA . PRO A 1 91 ? -4.247 -14.901 8.340 1.00 85.12 91 PRO A CA 1
ATOM 689 C C . PRO A 1 91 ? -3.950 -14.926 6.833 1.00 85.12 91 PRO A C 1
ATOM 691 O O . PRO A 1 91 ? -2.795 -14.888 6.420 1.00 85.12 91 PRO A O 1
ATOM 694 N N . MET A 1 92 ? -4.993 -14.947 5.996 1.00 85.88 92 MET A N 1
ATOM 695 C CA . MET A 1 92 ? -4.832 -14.920 4.541 1.00 85.88 92 MET A CA 1
ATOM 696 C C . MET A 1 92 ? -4.274 -13.577 4.057 1.00 85.88 92 MET A C 1
ATOM 698 O O . MET A 1 92 ? -3.553 -13.538 3.064 1.00 85.88 92 MET A O 1
ATOM 702 N N . LEU A 1 93 ? -4.587 -12.480 4.758 1.00 88.94 93 LEU A N 1
ATOM 703 C CA . LEU A 1 93 ? -4.027 -11.166 4.451 1.00 88.94 93 LEU A CA 1
ATOM 704 C C . LEU A 1 93 ? -2.520 -11.155 4.698 1.00 88.94 93 LEU A C 1
ATOM 706 O O . LEU A 1 93 ? -1.784 -10.665 3.854 1.00 88.94 93 LEU A O 1
ATOM 710 N N . ASP A 1 94 ? -2.070 -11.729 5.812 1.00 90.25 94 ASP A N 1
ATOM 711 C CA . ASP A 1 94 ? -0.646 -11.776 6.152 1.00 90.25 94 ASP A CA 1
ATOM 712 C C . ASP A 1 94 ? 0.146 -12.613 5.138 1.00 90.25 94 ASP A C 1
ATOM 714 O O . ASP A 1 94 ? 1.191 -12.173 4.663 1.00 90.25 94 ASP A O 1
ATOM 718 N N . MET A 1 95 ? -0.391 -13.765 4.719 1.00 89.19 95 MET A N 1
ATOM 719 C CA . MET A 1 95 ? 0.212 -14.574 3.650 1.00 89.19 95 MET A CA 1
ATOM 720 C C . MET A 1 95 ? 0.276 -13.822 2.318 1.00 89.19 95 MET A C 1
ATOM 722 O O . MET A 1 95 ? 1.284 -13.883 1.623 1.00 89.19 95 MET A O 1
ATOM 726 N N . PHE A 1 96 ? -0.794 -13.110 1.960 1.00 88.69 96 PHE A N 1
ATOM 727 C CA . PHE A 1 96 ? -0.846 -12.340 0.720 1.00 88.69 96 PHE A CA 1
ATOM 728 C C . PHE A 1 96 ? 0.152 -11.178 0.736 1.00 88.69 96 PHE A C 1
ATOM 730 O O . PHE A 1 96 ? 0.874 -10.984 -0.234 1.00 88.69 96 PHE A O 1
ATOM 737 N N . VAL A 1 97 ? 0.251 -10.449 1.853 1.00 91.00 97 VAL A N 1
ATOM 738 C CA . VAL A 1 97 ? 1.257 -9.394 2.053 1.00 91.00 97 VAL A CA 1
ATOM 739 C C . VAL A 1 97 ? 2.667 -9.954 1.907 1.00 91.00 97 VAL A C 1
ATOM 741 O O . VAL A 1 97 ? 3.481 -9.369 1.196 1.00 91.00 97 VAL A O 1
ATOM 744 N N . GLN A 1 98 ? 2.949 -11.092 2.541 1.00 91.38 98 GLN A N 1
ATOM 745 C CA . GLN A 1 98 ? 4.262 -11.718 2.446 1.00 91.38 98 GLN A CA 1
ATOM 746 C C . GLN A 1 98 ? 4.580 -12.131 1.004 1.00 91.38 98 GLN A C 1
ATOM 748 O O . GLN A 1 98 ? 5.663 -11.841 0.511 1.00 91.38 98 GLN A O 1
ATOM 753 N N . ALA A 1 99 ? 3.613 -12.707 0.286 1.00 88.06 99 ALA A N 1
ATOM 754 C CA . ALA A 1 99 ? 3.797 -13.100 -1.107 1.00 88.06 99 ALA A CA 1
ATOM 755 C C . ALA A 1 99 ? 4.050 -11.909 -2.053 1.00 88.06 99 ALA A C 1
ATOM 757 O O . ALA A 1 99 ? 4.794 -12.052 -3.025 1.00 88.06 99 ALA A O 1
ATOM 758 N N . ILE A 1 100 ? 3.469 -10.735 -1.765 1.00 87.44 100 ILE A N 1
ATOM 759 C CA . ILE A 1 100 ? 3.762 -9.486 -2.488 1.00 87.44 100 ILE A CA 1
ATOM 760 C C . ILE A 1 100 ? 5.220 -9.088 -2.262 1.00 87.44 100 ILE A C 1
ATOM 762 O O . ILE A 1 100 ? 5.936 -8.825 -3.224 1.00 87.44 100 ILE A O 1
ATOM 766 N N . ILE A 1 101 ? 5.651 -9.054 -0.999 1.00 87.19 101 ILE A N 1
ATOM 767 C CA . ILE A 1 101 ? 7.000 -8.620 -0.609 1.00 87.19 101 ILE A CA 1
ATOM 768 C C . ILE A 1 101 ? 8.065 -9.555 -1.172 1.00 87.19 101 ILE A C 1
ATOM 770 O O . ILE A 1 101 ? 9.064 -9.094 -1.715 1.00 87.19 101 ILE A O 1
ATOM 774 N N . ASP A 1 102 ? 7.828 -10.860 -1.092 1.00 88.31 102 ASP A N 1
ATOM 775 C CA . ASP A 1 102 ? 8.754 -11.874 -1.593 1.00 88.31 102 ASP A CA 1
ATOM 776 C C . ASP A 1 102 ? 8.768 -11.949 -3.126 1.00 88.31 102 ASP A C 1
ATOM 778 O O . ASP A 1 102 ? 9.580 -12.672 -3.703 1.00 88.31 102 ASP A O 1
ATOM 782 N N . GLY A 1 103 ? 7.844 -11.257 -3.803 1.00 80.94 103 GLY A N 1
ATOM 783 C CA . GLY A 1 103 ? 7.679 -11.363 -5.245 1.00 80.94 103 GLY A CA 1
ATOM 784 C C . GLY A 1 103 ? 7.353 -12.798 -5.656 1.00 80.94 103 GLY A C 1
ATOM 785 O O . GLY A 1 103 ? 7.980 -13.349 -6.557 1.00 80.94 103 GLY A O 1
ATOM 786 N N . THR A 1 104 ? 6.400 -13.450 -4.992 1.00 82.12 104 THR A N 1
ATOM 787 C CA . THR A 1 104 ? 5.936 -14.812 -5.340 1.00 82.12 104 THR A CA 1
ATOM 788 C C . THR A 1 104 ? 4.523 -14.836 -5.928 1.00 82.12 104 THR A C 1
ATOM 790 O O . THR A 1 104 ? 4.099 -15.877 -6.427 1.00 82.12 104 THR A O 1
ATOM 793 N N . LEU A 1 105 ? 3.837 -13.687 -5.923 1.00 69.44 105 LEU A N 1
ATOM 794 C CA . LEU A 1 105 ? 2.555 -13.443 -6.597 1.00 69.44 105 LEU A CA 1
ATOM 795 C C . LEU A 1 105 ? 2.697 -13.099 -8.077 1.00 69.44 105 LEU A C 1
ATOM 797 O O . LEU A 1 105 ? 3.626 -12.333 -8.415 1.00 69.44 105 LEU A O 1
#

Solvent-accessible surface area (backbone atoms only — not comparable to full-atom values): 6587 Å² total; per-residue (Å²): 134,87,78,77,80,73,77,78,70,61,62,66,62,54,53,53,50,48,53,47,51,41,53,51,33,54,69,61,47,90,88,48,42,67,59,50,50,53,48,43,68,76,64,69,66,94,73,90,76,70,63,80,81,35,46,64,70,36,52,47,44,51,55,52,44,28,59,75,72,71,44,83,67,71,47,77,53,98,87,45,78,48,61,73,93,62,86,63,60,72,74,53,30,56,54,51,42,49,29,57,71,72,65,72,110

pLDDT: mean 82.87, std 14.54, range [37.94, 96.19]

Foldseek 3Di:
DDDPPPPPPPPVVLVVLLVVLLVDQLVDDPVCLVVSLVSCLVRPDADDHDCANGDLSSLLSNLVSCVVNVNWDWDADPNDTDTDPDRDDDPVSSVVSVCVRVVVD

Sequence (105 aa):
MNMSMDSIRDESSTGETIKMIERMGRTISAENLGEFESFLTKHLSTCTIDISDWPSPSVKSLLLVSGKCGVRIQMIRDGIRLAPIALPKGPMLDMFVQAIIDGTL

Secondary structure (DSSP, 8-state):
----------HHHHHHHHHHHHHHHHT--TTTHHHHHHHHHHH--S-----TT--HHHHHHHHHHHHHTTPPP-EEETTEEE--SS---THHHHHHHHHHHTT--